Protein AF-A0A7S0WUS0-F1 (afdb_monomer_lite)

Radius of gyration: 21.06 Å; chains: 1; bounding box: 47×42×60 Å

Sequence (110 aa):
METRGSRFSKYQEARIQEVAEEVPEGATPRTIAVQFRGEVCRTAKPGDEVILAGIFLPEPYTGFRAMRAGLLTSTYLEVQAVTQVKTSYAAHVLTPDGARALNAISAGGD

Structure (mmCIF, N/CA/C/O backbone):
data_AF-A0A7S0WUS0-F1
#
_entry.id   AF-A0A7S0WUS0-F1
#
loop_
_atom_site.group_PDB
_atom_site.id
_atom_site.type_symbol
_atom_site.label_atom_id
_atom_site.label_alt_id
_atom_site.label_comp_id
_atom_site.label_asym_id
_atom_site.label_entity_id
_atom_site.label_seq_id
_atom_site.pdbx_PDB_ins_code
_atom_site.Cartn_x
_atom_site.Cartn_y
_atom_site.Cartn_z
_atom_site.occupancy
_atom_site.B_iso_or_equiv
_atom_site.auth_seq_id
_atom_site.auth_comp_id
_atom_site.auth_asym_id
_atom_site.auth_atom_id
_atom_site.pdbx_PDB_model_num
ATOM 1 N N . MET A 1 1 ? -15.981 -11.237 25.439 1.00 68.69 1 MET A N 1
ATOM 2 C CA . MET A 1 1 ? -16.060 -10.836 24.020 1.00 68.69 1 MET A CA 1
ATOM 3 C C . MET A 1 1 ? -16.403 -12.083 23.225 1.00 68.69 1 MET A C 1
ATOM 5 O O . MET A 1 1 ? -15.548 -12.943 23.079 1.00 68.69 1 MET A O 1
ATOM 9 N N . GLU A 1 2 ? -17.666 -12.228 22.826 1.00 83.94 2 GLU A N 1
ATOM 10 C CA . GLU A 1 2 ? -18.131 -13.356 22.006 1.00 83.94 2 GLU A CA 1
ATOM 11 C C . GLU A 1 2 ? -17.760 -13.111 20.541 1.00 83.94 2 GLU A C 1
ATOM 13 O O . GLU A 1 2 ? -18.107 -12.076 19.976 1.00 83.94 2 GLU A O 1
ATOM 18 N N . THR A 1 3 ? -17.026 -14.036 19.924 1.00 87.94 3 THR A N 1
ATOM 19 C CA . THR A 1 3 ? -16.523 -13.896 18.544 1.00 87.94 3 THR A CA 1
ATOM 20 C C . THR A 1 3 ? -17.350 -14.673 17.523 1.00 87.94 3 THR A C 1
ATOM 22 O O . THR A 1 3 ? -17.237 -14.420 16.328 1.00 87.94 3 THR A O 1
ATOM 25 N N . ARG A 1 4 ? -18.212 -15.594 17.973 1.00 87.31 4 ARG A N 1
ATOM 26 C CA . ARG A 1 4 ? -18.963 -16.519 17.105 1.00 87.31 4 ARG A CA 1
ATOM 27 C C . ARG A 1 4 ? -20.063 -15.853 16.272 1.00 87.31 4 ARG A C 1
ATOM 29 O O . ARG A 1 4 ? -20.418 -16.384 15.228 1.00 87.31 4 ARG A O 1
ATOM 36 N N . GLY A 1 5 ? -20.574 -14.698 16.704 1.00 93.12 5 GLY A N 1
ATOM 37 C CA . GLY A 1 5 ? -21.543 -13.892 15.947 1.00 93.12 5 GLY A CA 1
ATOM 38 C C . GLY A 1 5 ? -20.914 -12.844 15.021 1.00 93.12 5 GLY A C 1
ATOM 39 O O . GLY A 1 5 ? -21.639 -12.105 14.361 1.00 93.12 5 GLY A O 1
ATOM 40 N N . SER A 1 6 ? -19.582 -12.755 14.976 1.00 93.75 6 SER A N 1
ATOM 41 C CA . SER A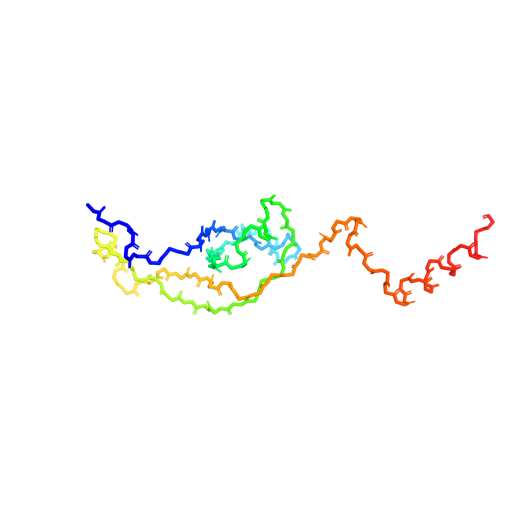 1 6 ? -18.861 -11.692 14.271 1.00 93.75 6 SER A CA 1
ATOM 42 C C . SER A 1 6 ? -18.191 -12.223 13.006 1.00 93.75 6 SER A C 1
ATOM 44 O O . SER A 1 6 ? -17.553 -13.275 13.017 1.00 93.75 6 SER A O 1
ATOM 46 N N . ARG A 1 7 ? -18.285 -11.470 11.904 1.00 91.88 7 ARG A N 1
ATOM 47 C CA . ARG A 1 7 ? -17.547 -11.762 10.668 1.00 91.88 7 ARG A CA 1
ATOM 48 C C . ARG A 1 7 ? -16.199 -11.052 10.696 1.00 91.88 7 ARG A C 1
ATOM 50 O O . ARG A 1 7 ? -16.144 -9.830 10.789 1.00 91.88 7 ARG A O 1
ATOM 57 N N . PHE A 1 8 ? -15.125 -11.817 10.548 1.00 93.69 8 PHE A N 1
ATOM 58 C CA . PHE A 1 8 ? -13.768 -11.290 10.432 1.00 93.69 8 PHE A CA 1
ATOM 59 C C . PHE A 1 8 ? -13.298 -11.328 8.978 1.00 93.69 8 PHE A C 1
ATOM 61 O O . PHE A 1 8 ? -13.642 -12.237 8.221 1.00 93.69 8 PHE A O 1
ATOM 68 N N . SER A 1 9 ? -12.490 -10.344 8.596 1.00 94.56 9 SER A N 1
ATOM 69 C CA . SER A 1 9 ? -11.868 -10.248 7.276 1.00 94.56 9 SER A CA 1
ATOM 70 C C . SER A 1 9 ? -10.355 -10.152 7.407 1.00 94.56 9 SER A C 1
ATOM 72 O O . SER A 1 9 ? -9.840 -9.591 8.373 1.00 94.56 9 SER A O 1
ATOM 74 N N . LYS A 1 10 ? -9.637 -10.673 6.408 1.00 97.12 10 LYS A N 1
ATOM 75 C CA . LYS A 1 10 ? -8.186 -10.493 6.304 1.00 97.12 10 LYS A CA 1
ATOM 76 C C . LYS A 1 10 ? -7.871 -9.003 6.144 1.00 97.12 10 LYS A C 1
ATOM 78 O O . LYS A 1 10 ? -8.581 -8.300 5.421 1.00 97.12 10 LYS A O 1
ATOM 83 N N . TYR A 1 11 ? -6.814 -8.560 6.811 1.00 97.12 11 TYR A N 1
ATOM 84 C CA . TYR A 1 11 ? -6.294 -7.201 6.744 1.00 97.12 11 TYR A CA 1
ATOM 85 C C . TYR A 1 11 ? -4.768 -7.261 6.705 1.00 97.12 11 TYR A C 1
ATOM 87 O O . TYR A 1 11 ? -4.160 -8.062 7.419 1.00 97.12 11 TYR A O 1
ATOM 95 N N . GLN A 1 12 ? -4.163 -6.435 5.861 1.00 97.00 12 GLN A N 1
ATOM 96 C CA . GLN A 1 12 ? -2.720 -6.249 5.779 1.00 97.00 12 GLN A CA 1
ATOM 97 C C . GLN A 1 12 ? -2.440 -4.791 5.423 1.00 97.00 12 GLN A C 1
ATOM 99 O O . GLN A 1 12 ? -3.128 -4.211 4.590 1.00 97.00 12 GLN A O 1
ATOM 104 N N . GLU A 1 13 ? -1.403 -4.219 6.020 1.00 95.94 13 GLU A N 1
ATOM 105 C CA . GLU A 1 13 ? -0.925 -2.874 5.714 1.00 95.94 13 GLU A CA 1
ATOM 106 C C . GLU A 1 13 ? 0.500 -2.963 5.172 1.00 95.94 13 GLU A C 1
ATOM 108 O O . GLU A 1 13 ? 1.283 -3.816 5.601 1.00 95.94 13 GLU A O 1
ATOM 113 N N . ALA A 1 14 ? 0.832 -2.104 4.213 1.00 96.50 14 ALA A N 1
ATOM 114 C CA . ALA A 1 14 ? 2.188 -1.966 3.705 1.00 96.50 14 ALA A CA 1
ATOM 115 C C . ALA A 1 14 ? 2.504 -0.502 3.386 1.00 96.50 14 ALA A C 1
ATOM 117 O O . ALA A 1 14 ? 1.623 0.357 3.338 1.00 96.50 14 ALA A O 1
ATOM 118 N N . ARG A 1 15 ? 3.785 -0.228 3.143 1.00 96.06 15 ARG A N 1
ATOM 119 C CA . ARG A 1 15 ? 4.247 1.038 2.577 1.00 96.06 15 ARG A CA 1
ATOM 120 C C . ARG A 1 15 ? 4.890 0.764 1.236 1.00 96.06 15 ARG A C 1
ATOM 122 O O . ARG A 1 15 ? 5.726 -0.129 1.137 1.00 96.06 15 ARG A O 1
ATOM 129 N N . ILE A 1 16 ? 4.488 1.533 0.238 1.00 95.94 16 ILE A N 1
ATOM 130 C CA . ILE A 1 16 ? 5.037 1.457 -1.110 1.00 95.94 16 ILE A CA 1
ATOM 131 C C . ILE A 1 16 ? 5.952 2.650 -1.307 1.00 95.94 16 ILE A C 1
ATOM 133 O O . ILE A 1 16 ? 5.617 3.756 -0.881 1.00 95.94 16 ILE A O 1
ATOM 137 N N . GLN A 1 17 ? 7.1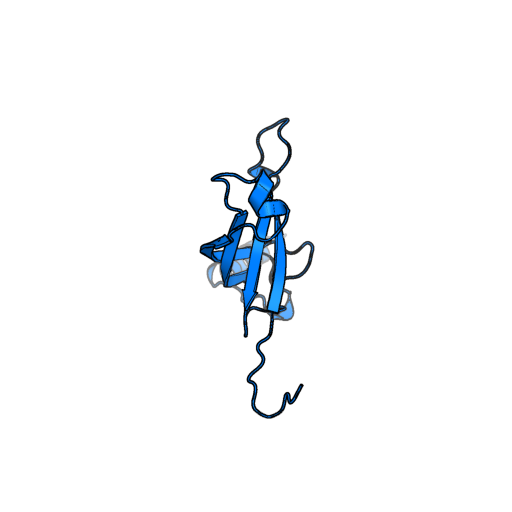04 2.398 -1.911 1.00 95.81 17 GLN A N 1
ATOM 138 C CA . GLN A 1 17 ? 8.087 3.406 -2.272 1.00 95.81 17 GLN A CA 1
ATOM 139 C C . GLN A 1 17 ? 8.080 3.591 -3.790 1.00 95.81 17 GLN A C 1
ATOM 141 O O . GLN A 1 17 ? 7.829 2.631 -4.517 1.00 95.81 17 GLN A O 1
ATOM 146 N N . GLU A 1 18 ? 8.342 4.818 -4.239 1.00 94.75 18 GLU A N 1
ATOM 147 C CA . GLU A 1 18 ? 8.572 5.136 -5.655 1.00 94.75 18 GLU A CA 1
ATOM 148 C C . GLU A 1 18 ? 9.688 4.265 -6.255 1.00 94.75 18 GLU A C 1
ATOM 150 O O . GLU A 1 18 ? 10.618 3.849 -5.550 1.00 94.75 18 GLU A O 1
ATOM 155 N N . VAL A 1 19 ? 9.601 4.010 -7.562 1.00 92.81 19 VAL A N 1
ATOM 156 C CA . VAL A 1 19 ? 10.643 3.284 -8.299 1.00 92.81 19 VAL A CA 1
ATOM 157 C C . VAL A 1 19 ? 11.859 4.198 -8.475 1.00 92.81 19 VAL A C 1
ATOM 159 O O . VAL A 1 19 ? 11.711 5.411 -8.621 1.00 92.81 19 VAL A O 1
ATOM 162 N N . ALA A 1 20 ? 13.070 3.642 -8.430 1.00 89.94 20 ALA A N 1
ATOM 163 C CA . ALA A 1 20 ? 14.305 4.427 -8.393 1.00 89.94 20 ALA A CA 1
ATOM 164 C C . ALA A 1 20 ? 14.469 5.359 -9.607 1.00 89.94 20 ALA A C 1
ATOM 166 O O . ALA A 1 20 ? 15.013 6.450 -9.466 1.00 89.94 20 ALA A O 1
ATOM 167 N N . GLU A 1 21 ? 13.973 4.948 -10.772 1.00 91.94 21 GLU A N 1
ATOM 168 C CA . GLU A 1 21 ? 14.025 5.702 -12.024 1.00 91.94 21 GLU A CA 1
ATOM 169 C C . GLU A 1 21 ? 13.082 6.915 -12.034 1.00 91.94 21 GLU A C 1
ATOM 171 O O . GLU A 1 21 ? 13.301 7.856 -12.795 1.00 91.94 21 GLU A O 1
ATOM 176 N N . GLU A 1 22 ? 12.042 6.909 -11.198 1.00 89.62 22 GLU A N 1
ATOM 177 C CA . GLU A 1 22 ? 11.065 8.000 -11.089 1.00 89.62 22 GLU A CA 1
ATOM 178 C C . GLU A 1 22 ? 11.473 9.051 -10.045 1.00 89.62 22 GLU A C 1
ATOM 180 O O . GLU A 1 22 ? 10.909 10.148 -10.006 1.00 89.62 22 GLU A O 1
ATOM 185 N N . VAL A 1 23 ? 12.459 8.741 -9.196 1.00 94.44 23 VAL A N 1
ATOM 186 C CA . VAL A 1 23 ? 12.917 9.644 -8.136 1.00 94.44 23 VAL A CA 1
ATOM 187 C C . VAL A 1 23 ? 13.868 10.692 -8.726 1.00 94.44 23 VAL A C 1
ATOM 189 O O . VAL A 1 23 ? 14.879 10.330 -9.330 1.00 94.44 23 VAL A O 1
ATOM 192 N N . PRO A 1 24 ? 13.606 12.001 -8.530 1.00 94.25 24 PRO A N 1
ATOM 193 C CA . PRO A 1 24 ? 14.500 13.050 -9.006 1.00 94.25 24 PRO A CA 1
ATOM 194 C C . PRO A 1 24 ? 15.905 12.931 -8.414 1.00 94.25 24 PRO A C 1
ATOM 196 O O . PRO A 1 24 ? 16.075 12.585 -7.242 1.00 94.25 24 PRO A O 1
ATOM 199 N N . GLU A 1 25 ? 16.914 13.295 -9.202 1.00 94.06 25 GLU A N 1
ATOM 200 C CA . GLU A 1 25 ? 18.303 13.254 -8.753 1.00 94.06 25 GLU A CA 1
ATOM 201 C C . GLU A 1 25 ? 18.502 14.116 -7.492 1.00 94.06 25 GLU A C 1
ATOM 203 O O . GLU A 1 25 ? 18.093 15.276 -7.424 1.00 94.06 25 GLU A O 1
ATOM 208 N N . GLY A 1 26 ? 19.098 13.518 -6.457 1.00 93.81 26 GLY A N 1
ATOM 209 C CA . GLY A 1 26 ? 19.327 14.164 -5.162 1.00 93.81 26 GLY A CA 1
ATOM 210 C C . GLY A 1 26 ? 18.114 14.217 -4.221 1.00 93.81 26 GLY A C 1
ATOM 211 O O . GLY A 1 26 ? 18.269 14.645 -3.076 1.00 93.81 26 GLY A O 1
ATOM 212 N N . ALA A 1 27 ? 16.925 13.768 -4.640 1.00 94.75 27 ALA A N 1
ATOM 213 C CA . ALA A 1 27 ? 15.752 13.681 -3.772 1.00 94.75 27 ALA A CA 1
ATOM 214 C C . ALA A 1 27 ? 15.678 12.337 -3.026 1.00 94.75 27 ALA A C 1
ATOM 216 O O . ALA A 1 27 ? 16.130 11.299 -3.503 1.00 94.75 27 ALA A O 1
ATOM 217 N N . THR A 1 28 ? 15.075 12.345 -1.832 1.00 94.50 28 THR A N 1
ATOM 218 C CA . THR A 1 28 ? 14.744 11.103 -1.115 1.00 94.50 28 THR A CA 1
ATOM 219 C C . THR A 1 28 ? 13.426 10.529 -1.649 1.00 94.50 28 THR A C 1
ATOM 221 O O . THR A 1 28 ? 12.462 11.294 -1.759 1.00 94.50 28 THR A O 1
ATOM 224 N N . PRO A 1 29 ? 13.344 9.213 -1.922 1.00 95.94 29 PRO A N 1
ATOM 225 C CA . PRO A 1 29 ? 12.116 8.571 -2.383 1.00 95.94 29 PRO A CA 1
ATOM 226 C C . PRO A 1 29 ? 10.954 8.764 -1.409 1.00 95.94 29 PRO A C 1
ATOM 228 O O . PRO A 1 29 ? 11.113 8.662 -0.186 1.00 95.94 29 PRO A O 1
ATOM 231 N N . ARG A 1 30 ? 9.764 9.015 -1.947 1.00 94.81 30 ARG A N 1
ATOM 232 C CA . ARG A 1 30 ? 8.538 9.168 -1.165 1.00 94.81 30 ARG A CA 1
ATOM 233 C C . ARG A 1 30 ? 7.877 7.816 -0.956 1.00 94.81 30 ARG A C 1
ATOM 235 O O . ARG A 1 30 ? 8.094 6.857 -1.695 1.00 94.81 30 ARG A O 1
ATOM 242 N N . THR A 1 31 ? 7.061 7.744 0.094 1.00 95.88 31 THR A N 1
ATOM 243 C CA . THR A 1 31 ? 6.293 6.540 0.415 1.00 95.88 31 THR A CA 1
ATOM 244 C C . THR A 1 31 ? 4.822 6.861 0.606 1.00 95.88 31 THR A C 1
ATOM 246 O O . THR A 1 31 ? 4.468 7.931 1.104 1.00 95.88 31 THR A O 1
ATOM 249 N N . ILE A 1 32 ? 3.971 5.906 0.245 1.00 95.12 32 ILE A N 1
ATOM 250 C CA . ILE A 1 32 ? 2.527 5.946 0.465 1.00 95.12 32 ILE A CA 1
ATOM 251 C C . ILE A 1 32 ? 2.104 4.736 1.301 1.00 95.12 32 ILE A C 1
ATOM 253 O O . ILE A 1 32 ? 2.618 3.628 1.124 1.00 95.12 32 ILE A O 1
ATOM 257 N N . ALA A 1 33 ? 1.189 4.948 2.248 1.00 96.44 33 ALA A N 1
ATOM 258 C CA . ALA A 1 33 ? 0.585 3.864 3.014 1.00 96.44 33 ALA A CA 1
ATOM 259 C C . ALA A 1 33 ? -0.511 3.193 2.180 1.00 96.44 33 ALA A C 1
ATOM 261 O O . ALA A 1 33 ? -1.326 3.870 1.552 1.00 96.44 33 ALA A O 1
ATOM 262 N N . VAL A 1 34 ? -0.542 1.864 2.182 1.00 97.31 34 VAL A N 1
ATOM 263 C CA . VAL A 1 34 ? -1.537 1.086 1.444 1.00 97.31 34 VAL A CA 1
ATOM 264 C C . VAL A 1 34 ? -2.158 0.029 2.349 1.00 97.31 34 VAL A C 1
ATOM 266 O O . VAL A 1 34 ? -1.479 -0.585 3.176 1.00 97.31 34 VAL A O 1
ATOM 269 N N . GLN A 1 35 ? -3.458 -0.192 2.186 1.00 97.44 35 GLN A N 1
ATOM 270 C CA . GLN A 1 35 ? -4.220 -1.179 2.943 1.00 97.44 35 GLN A CA 1
ATOM 271 C C . GLN A 1 35 ? -4.806 -2.223 1.994 1.00 97.44 35 GLN A C 1
ATOM 273 O O . GLN A 1 35 ? -5.503 -1.895 1.035 1.00 97.44 35 GLN A O 1
ATOM 278 N N . PHE A 1 36 ? -4.557 -3.491 2.298 1.00 97.50 36 PHE A N 1
ATOM 279 C CA . PHE A 1 36 ? -5.118 -4.648 1.613 1.00 97.50 36 PHE A CA 1
ATOM 280 C C . PHE A 1 36 ? -6.222 -5.248 2.482 1.00 97.50 36 PHE A C 1
ATOM 282 O O . PHE A 1 36 ? -6.013 -5.518 3.671 1.00 97.50 36 PHE A O 1
ATOM 289 N N . ARG A 1 37 ? -7.387 -5.506 1.886 1.00 96.31 37 ARG A N 1
ATOM 290 C CA . ARG A 1 37 ? -8.535 -6.115 2.566 1.00 96.31 37 ARG A CA 1
ATOM 291 C C . ARG A 1 37 ? -9.006 -7.354 1.812 1.00 96.31 37 ARG A C 1
ATOM 293 O O . ARG A 1 37 ? -9.056 -7.374 0.590 1.00 96.31 37 ARG A O 1
ATOM 300 N N . GLY A 1 38 ? -9.386 -8.396 2.545 1.00 95.31 38 GLY A N 1
ATOM 301 C CA . GLY A 1 38 ? -9.986 -9.589 1.945 1.00 95.31 38 GLY A CA 1
ATOM 302 C C . GLY A 1 38 ? -9.006 -10.403 1.094 1.00 95.31 38 GLY A C 1
ATOM 303 O O . GLY A 1 38 ? -8.018 -10.927 1.610 1.00 95.31 38 GLY A O 1
ATOM 304 N N . GLU A 1 39 ? -9.327 -10.592 -0.184 1.00 94.62 39 GLU A N 1
ATOM 305 C CA . GLU A 1 39 ? -8.621 -11.527 -1.073 1.00 94.62 39 GLU A CA 1
ATOM 306 C C . GLU A 1 39 ? -7.287 -10.988 -1.589 1.00 94.62 39 GLU A C 1
ATOM 308 O O . GLU A 1 39 ? -6.365 -11.773 -1.795 1.00 94.62 39 GLU A O 1
ATOM 313 N N . VAL A 1 40 ? -7.137 -9.664 -1.695 1.00 95.50 40 VAL A N 1
ATOM 314 C CA . VAL A 1 40 ? -5.869 -9.033 -2.100 1.00 95.50 40 VAL A CA 1
ATOM 315 C C . VAL A 1 40 ? -4.786 -9.113 -1.020 1.00 95.50 40 VAL A C 1
ATOM 317 O O . VAL A 1 40 ? -3.637 -8.772 -1.274 1.00 95.50 40 VAL A O 1
ATOM 320 N N . CYS A 1 41 ? -5.105 -9.564 0.196 1.00 96.38 41 CYS A N 1
ATOM 321 C CA . CYS A 1 41 ? -4.083 -9.800 1.214 1.00 96.38 41 CYS A CA 1
ATOM 322 C C . CYS A 1 41 ? -3.140 -10.937 0.784 1.00 96.38 41 CYS A C 1
ATOM 324 O O . CYS A 1 41 ? -3.585 -11.962 0.271 1.00 96.38 41 CYS A O 1
ATOM 326 N N . ARG A 1 42 ? -1.847 -10.815 1.119 1.00 93.50 42 ARG A N 1
ATOM 327 C CA . ARG A 1 42 ? -0.770 -11.782 0.811 1.00 93.50 42 ARG A CA 1
ATOM 328 C C . ARG A 1 42 ? -0.394 -11.915 -0.671 1.00 93.50 42 ARG A C 1
ATOM 330 O O . ARG A 1 42 ? 0.357 -12.826 -1.010 1.00 93.50 42 ARG A O 1
ATOM 337 N N . THR A 1 43 ? -0.869 -11.026 -1.540 1.00 92.38 43 THR A N 1
ATOM 338 C CA . THR A 1 43 ? -0.494 -11.000 -2.966 1.00 92.38 43 THR A CA 1
ATOM 339 C C . THR A 1 43 ? 0.778 -10.198 -3.243 1.00 92.38 43 THR A C 1
ATOM 341 O O . THR A 1 43 ? 1.301 -10.274 -4.345 1.00 92.38 43 THR A O 1
ATOM 344 N N . ALA A 1 44 ? 1.300 -9.458 -2.264 1.00 91.62 44 ALA A N 1
ATOM 345 C CA . ALA A 1 44 ? 2.547 -8.705 -2.370 1.00 91.62 44 ALA A CA 1
ATOM 346 C C . ALA A 1 44 ? 3.453 -8.990 -1.168 1.00 91.62 44 ALA A C 1
ATOM 348 O O . ALA A 1 44 ? 2.972 -9.175 -0.040 1.00 91.62 44 ALA A O 1
ATOM 349 N N . LYS A 1 45 ? 4.764 -9.014 -1.412 1.00 92.19 45 LYS A N 1
ATOM 350 C CA . LYS A 1 45 ? 5.818 -9.218 -0.416 1.00 92.19 45 LYS A CA 1
ATOM 351 C C . LYS A 1 45 ? 6.802 -8.043 -0.427 1.00 92.19 45 LYS A C 1
ATOM 353 O O . LYS A 1 45 ? 6.904 -7.329 -1.422 1.00 92.19 45 LYS A O 1
ATOM 358 N N . PRO A 1 46 ? 7.543 -7.823 0.672 1.00 94.06 46 PRO A N 1
ATOM 359 C CA . PRO A 1 46 ? 8.615 -6.835 0.682 1.00 94.06 46 PRO A CA 1
ATOM 360 C C . PRO A 1 46 ? 9.638 -7.115 -0.427 1.00 94.06 46 PRO A C 1
ATOM 362 O O . PRO A 1 46 ? 10.119 -8.241 -0.541 1.00 94.06 46 PRO A O 1
ATOM 36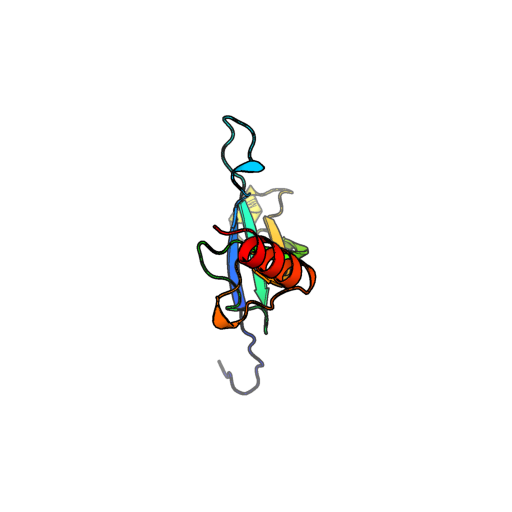5 N N . GLY A 1 47 ? 9.969 -6.089 -1.212 1.00 90.94 47 GLY A N 1
ATOM 366 C CA . GLY A 1 47 ? 10.892 -6.188 -2.347 1.00 90.94 47 GLY A CA 1
ATOM 367 C C . GLY A 1 47 ? 10.237 -6.548 -3.683 1.00 90.94 47 GLY A C 1
ATOM 368 O O . GLY A 1 47 ? 10.920 -6.499 -4.704 1.00 90.94 47 GLY A O 1
ATOM 369 N N . ASP A 1 48 ? 8.940 -6.872 -3.701 1.00 91.69 48 ASP A N 1
ATOM 370 C CA . ASP A 1 48 ? 8.213 -7.064 -4.954 1.00 91.69 48 ASP A CA 1
ATOM 371 C C . ASP A 1 48 ? 7.995 -5.722 -5.662 1.00 91.69 48 ASP A C 1
ATOM 373 O O . ASP A 1 48 ? 7.668 -4.705 -5.047 1.00 91.69 48 ASP A O 1
ATOM 377 N N . GLU A 1 49 ? 8.109 -5.753 -6.984 1.00 92.75 49 GLU A N 1
ATOM 378 C CA . GLU A 1 49 ? 7.723 -4.653 -7.856 1.00 92.75 49 GLU A CA 1
ATOM 379 C C . GLU A 1 49 ? 6.266 -4.860 -8.280 1.00 92.75 49 GLU A C 1
ATOM 381 O O . GLU A 1 49 ? 5.925 -5.849 -8.944 1.00 92.75 49 GLU A O 1
ATOM 386 N N . VAL A 1 50 ? 5.388 -3.965 -7.828 1.00 94.00 50 VAL A N 1
ATOM 387 C CA . VAL A 1 50 ? 3.936 -4.126 -7.947 1.00 94.00 50 VAL A CA 1
ATOM 388 C C . VAL A 1 50 ? 3.270 -2.876 -8.498 1.00 94.00 50 VAL A C 1
ATOM 390 O O . VAL A 1 50 ? 3.602 -1.755 -8.127 1.00 94.00 50 VAL A O 1
ATOM 393 N N . ILE A 1 51 ? 2.256 -3.097 -9.327 1.00 94.50 51 ILE A N 1
ATOM 394 C CA . ILE A 1 51 ? 1.312 -2.079 -9.771 1.00 94.50 51 ILE A CA 1
ATOM 395 C C . ILE A 1 51 ? 0.030 -2.272 -8.963 1.00 94.50 51 ILE A C 1
ATOM 397 O O . ILE A 1 51 ? -0.577 -3.349 -8.980 1.00 94.50 51 ILE A O 1
ATOM 401 N N . LEU A 1 52 ? -0.372 -1.230 -8.238 1.00 95.69 52 LEU A N 1
ATOM 402 C CA . LEU A 1 52 ? -1.555 -1.238 -7.382 1.00 95.69 52 LEU A CA 1
ATOM 403 C C . LEU A 1 52 ? -2.632 -0.328 -7.966 1.00 95.69 52 LEU A C 1
ATOM 405 O O . LEU A 1 52 ? -2.368 0.830 -8.277 1.00 95.69 52 LEU A O 1
ATOM 409 N N . ALA A 1 53 ? -3.858 -0.836 -8.049 1.00 97.44 53 ALA A N 1
ATOM 410 C CA . ALA A 1 53 ? -5.039 -0.032 -8.341 1.00 97.44 53 ALA A CA 1
ATOM 411 C C . ALA A 1 53 ? -5.949 -0.015 -7.113 1.00 97.44 53 ALA A C 1
ATOM 413 O O . ALA A 1 53 ? -6.151 -1.045 -6.462 1.00 97.44 53 ALA A O 1
ATOM 414 N N . GLY A 1 54 ? -6.493 1.151 -6.779 1.00 96.38 54 GLY A N 1
ATOM 415 C CA . GLY A 1 54 ? -7.223 1.326 -5.534 1.00 96.38 54 GLY A CA 1
ATOM 416 C C . GLY A 1 54 ? -7.912 2.674 -5.401 1.00 96.38 54 GLY A C 1
ATOM 417 O O . GLY A 1 54 ? -7.916 3.483 -6.327 1.00 96.38 54 GLY A O 1
ATOM 418 N N . ILE A 1 55 ? -8.490 2.898 -4.226 1.00 97.44 55 ILE A N 1
ATOM 419 C CA . ILE A 1 55 ? -9.203 4.125 -3.870 1.00 97.44 55 ILE A CA 1
ATOM 420 C C . ILE A 1 55 ? -8.358 4.888 -2.855 1.00 97.44 55 ILE A C 1
ATOM 422 O O . ILE A 1 55 ? -7.949 4.333 -1.838 1.00 97.44 55 ILE A O 1
ATOM 426 N N . PHE A 1 56 ? -8.076 6.159 -3.130 1.00 96.94 56 PHE A N 1
ATOM 427 C CA . PHE A 1 56 ? -7.308 7.009 -2.226 1.00 96.94 56 PHE A CA 1
ATOM 428 C C . PHE A 1 56 ? -8.234 7.631 -1.182 1.00 96.94 56 PHE A C 1
ATOM 430 O O . PHE A 1 56 ? -9.162 8.364 -1.531 1.00 96.94 56 PHE A O 1
ATOM 437 N N . LEU A 1 57 ? -8.001 7.318 0.092 1.00 95.44 57 LEU A N 1
ATOM 438 C CA . LEU A 1 57 ? -8.893 7.675 1.188 1.00 95.44 57 LEU A CA 1
ATOM 439 C C . LEU A 1 57 ? -8.144 8.429 2.295 1.00 95.44 57 LEU A C 1
ATOM 441 O O . LEU A 1 57 ? -7.003 8.087 2.621 1.00 95.44 57 LEU A O 1
ATOM 445 N N . PRO A 1 58 ? -8.779 9.441 2.909 1.00 93.69 58 PRO A N 1
ATOM 446 C CA . PRO A 1 58 ? -8.254 10.067 4.108 1.00 93.69 58 PRO A CA 1
ATOM 447 C C . PRO A 1 58 ? -8.519 9.189 5.338 1.00 93.69 58 PRO A C 1
ATOM 449 O O . PRO A 1 58 ? -9.602 8.631 5.513 1.00 93.69 58 PRO A O 1
ATOM 452 N N . GLU A 1 59 ? -7.546 9.129 6.236 1.00 89.56 59 GLU A N 1
ATOM 453 C CA . GLU A 1 59 ? -7.683 8.588 7.580 1.00 89.56 59 GLU A CA 1
ATOM 454 C C . GLU A 1 59 ? -7.570 9.739 8.593 1.00 89.56 59 GLU A C 1
ATOM 456 O O . GLU A 1 59 ? -6.524 10.400 8.684 1.00 89.56 59 GLU A O 1
ATOM 461 N N . PRO A 1 60 ? -8.646 10.032 9.347 1.00 83.06 60 PRO A N 1
ATOM 462 C CA . PRO A 1 60 ? -8.616 11.100 10.329 1.00 83.06 60 PRO A CA 1
ATOM 463 C C . PRO A 1 60 ? -7.679 10.726 11.476 1.00 83.06 60 PRO A C 1
ATOM 465 O O . PRO A 1 60 ? -7.723 9.618 12.014 1.00 83.06 60 PRO A O 1
ATOM 468 N N . TYR A 1 61 ? -6.854 11.678 11.909 1.00 85.31 61 TYR A N 1
ATOM 469 C CA . TYR A 1 61 ? -6.092 11.495 13.137 1.00 85.31 61 TYR A CA 1
ATOM 470 C C . TYR A 1 61 ? -7.043 11.434 14.334 1.00 85.31 61 TYR A C 1
ATOM 472 O O . TYR A 1 61 ? -7.954 12.248 14.461 1.00 85.31 61 TYR A O 1
ATOM 480 N N . THR A 1 62 ? -6.803 10.488 15.239 1.00 84.94 62 THR A N 1
ATOM 481 C CA . THR A 1 62 ? -7.575 10.315 16.477 1.00 84.94 62 THR A CA 1
ATOM 482 C C . THR A 1 62 ? -6.694 10.519 17.718 1.00 84.94 62 THR A C 1
ATOM 484 O O . THR A 1 62 ? -5.459 10.501 17.651 1.00 84.94 62 THR A O 1
ATOM 487 N N . GLY A 1 63 ? -7.322 10.767 18.872 1.00 84.75 63 GLY A N 1
ATOM 488 C CA . GLY A 1 63 ? -6.638 10.929 20.162 1.00 84.75 63 GLY A CA 1
ATOM 489 C C . GLY A 1 63 ? -5.661 12.112 20.209 1.00 84.75 63 GLY A C 1
ATOM 490 O O . GLY A 1 63 ? -5.896 13.159 19.609 1.00 84.75 63 GLY A O 1
ATOM 491 N N . PHE A 1 64 ? -4.529 11.948 20.904 1.00 82.44 64 PHE A N 1
ATOM 492 C CA . PHE A 1 64 ? -3.505 12.998 21.034 1.00 82.44 64 PHE A CA 1
ATOM 493 C C . PHE A 1 64 ? -2.924 13.468 19.691 1.00 82.44 64 PHE A C 1
ATOM 495 O O . PHE A 1 64 ? -2.456 14.601 19.587 1.00 82.44 64 PHE A O 1
ATOM 502 N N . ARG A 1 65 ? -2.963 12.620 18.652 1.00 80.19 65 ARG A N 1
ATOM 503 C CA . ARG A 1 65 ? -2.514 12.995 17.303 1.00 80.19 65 ARG A CA 1
ATOM 504 C C . ARG A 1 65 ? -3.461 14.011 16.667 1.00 80.19 65 ARG A C 1
ATOM 506 O O . ARG A 1 65 ? -2.985 14.946 16.035 1.00 80.19 65 ARG A O 1
ATOM 513 N N . ALA A 1 66 ? -4.767 13.890 16.912 1.00 79.94 66 ALA A N 1
ATOM 514 C CA . ALA A 1 66 ? -5.772 14.835 16.422 1.00 79.94 66 ALA A CA 1
ATOM 515 C C . ALA A 1 66 ? -5.559 16.249 16.982 1.00 79.94 66 ALA A C 1
ATOM 517 O O . ALA A 1 66 ? -5.632 17.224 16.243 1.00 79.94 66 ALA A O 1
ATOM 518 N N . MET A 1 67 ? -5.210 16.358 18.272 1.00 81.31 67 MET A N 1
ATOM 519 C CA . MET A 1 67 ? -4.981 17.651 18.936 1.00 81.31 67 MET A CA 1
ATOM 520 C C . MET A 1 67 ? -3.839 18.463 18.307 1.00 81.31 67 MET A C 1
ATOM 522 O O . MET A 1 67 ? -3.851 19.687 18.387 1.00 81.31 67 MET A O 1
ATOM 526 N N . ARG A 1 68 ? -2.850 17.798 17.692 1.00 81.06 68 ARG A N 1
ATOM 527 C CA . ARG A 1 68 ? -1.710 18.453 17.025 1.00 81.06 68 ARG A CA 1
ATOM 528 C C . ARG A 1 68 ? -1.863 18.563 15.511 1.00 81.06 68 ARG A C 1
ATOM 530 O O . ARG A 1 68 ? -1.231 19.424 14.913 1.00 81.06 68 ARG A O 1
ATOM 537 N N . ALA A 1 69 ? -2.656 17.689 14.894 1.00 80.88 69 ALA A N 1
ATOM 538 C CA . ALA A 1 69 ? -2.767 17.603 13.442 1.00 80.88 69 ALA A CA 1
ATOM 539 C C . ALA A 1 69 ? -3.525 18.785 12.814 1.00 80.88 69 ALA A C 1
ATOM 541 O O . ALA A 1 69 ? -3.309 19.093 11.644 1.00 80.88 69 ALA A O 1
ATOM 542 N N . GLY A 1 70 ? -4.391 19.470 13.570 1.00 83.38 70 GLY A N 1
ATOM 543 C CA . GLY A 1 70 ? -5.200 20.562 13.028 1.00 83.38 70 GLY A CA 1
ATOM 544 C C . GLY A 1 70 ? -6.102 20.066 11.892 1.00 83.38 70 GLY A C 1
ATOM 545 O O . GLY A 1 70 ? -6.939 19.199 12.115 1.00 83.38 70 GLY A O 1
ATOM 546 N N . LEU A 1 71 ? -5.916 20.605 10.680 1.00 84.06 71 LEU A N 1
ATOM 547 C CA . LEU A 1 71 ? -6.643 20.202 9.463 1.00 84.06 71 LEU A CA 1
ATOM 548 C C . LEU A 1 71 ? -5.918 19.124 8.637 1.00 84.06 71 LEU A C 1
ATOM 550 O O . LEU A 1 71 ? -6.408 18.724 7.581 1.00 84.06 71 LEU A O 1
ATOM 554 N N . LEU A 1 72 ? -4.738 18.672 9.075 1.00 86.94 72 LEU A N 1
ATOM 555 C CA . LEU A 1 72 ? -4.010 17.613 8.384 1.00 86.94 72 LEU A CA 1
ATOM 556 C C . LEU A 1 72 ? -4.761 16.292 8.539 1.00 86.94 72 LEU A C 1
ATOM 558 O O . LEU A 1 72 ? -5.210 15.940 9.629 1.00 86.94 72 LEU A O 1
ATOM 562 N N . THR A 1 73 ? -4.846 15.537 7.451 1.00 86.50 73 THR A N 1
ATOM 563 C CA . THR A 1 73 ? -5.367 14.170 7.446 1.00 86.50 73 THR A CA 1
ATOM 564 C C . THR A 1 73 ? -4.277 13.236 6.952 1.00 86.50 73 THR A C 1
ATOM 566 O O . THR A 1 73 ? -3.491 13.591 6.070 1.00 86.50 73 THR A O 1
ATOM 569 N N . SER A 1 74 ? -4.187 12.054 7.559 1.00 89.56 74 SER A N 1
ATOM 570 C CA . SER A 1 74 ? -3.377 10.995 6.972 1.00 89.56 74 SER A CA 1
ATOM 571 C C . SER A 1 74 ? -4.113 10.468 5.748 1.00 89.56 74 SER A C 1
ATOM 573 O O . SER A 1 74 ? -5.325 10.632 5.635 1.00 89.56 74 SER A O 1
ATOM 575 N N . THR A 1 75 ? -3.399 9.867 4.810 1.00 94.00 75 THR A N 1
ATOM 576 C CA . THR A 1 75 ? -4.010 9.281 3.620 1.00 94.00 75 THR A CA 1
ATOM 577 C C . THR A 1 75 ? -3.425 7.905 3.381 1.00 94.00 75 THR A C 1
ATOM 579 O O . THR A 1 75 ? -2.256 7.651 3.689 1.00 94.00 75 THR A O 1
ATOM 582 N N . TYR A 1 76 ? -4.249 7.016 2.844 1.00 96.06 76 TYR A N 1
ATOM 583 C CA . TYR A 1 76 ? -3.828 5.695 2.413 1.00 96.06 76 TYR A CA 1
ATOM 584 C C . TYR A 1 76 ? -4.556 5.302 1.131 1.00 96.06 76 TYR A C 1
ATOM 586 O O . TYR A 1 76 ? -5.631 5.813 0.812 1.00 96.06 76 TYR A O 1
ATOM 594 N N . LEU A 1 77 ? -3.961 4.375 0.389 1.00 97.31 77 LEU A N 1
ATOM 595 C CA . LEU A 1 77 ? -4.606 3.735 -0.749 1.00 97.31 77 LEU A CA 1
ATOM 596 C C . LEU A 1 77 ? -5.259 2.425 -0.294 1.00 97.31 77 LEU A C 1
ATOM 598 O O . LEU A 1 77 ? -4.568 1.512 0.161 1.00 97.31 77 LEU A O 1
ATOM 602 N N . GLU A 1 78 ? -6.575 2.308 -0.432 1.00 97.12 78 GLU A N 1
ATOM 603 C CA . GLU A 1 78 ? -7.270 1.029 -0.299 1.00 97.12 78 GLU A CA 1
ATOM 604 C C . GLU A 1 78 ? -7.140 0.240 -1.601 1.00 97.12 78 GLU A C 1
ATOM 606 O O . GLU A 1 78 ? -7.670 0.633 -2.642 1.00 97.12 78 GLU A O 1
ATOM 611 N N . VAL A 1 79 ? -6.421 -0.877 -1.549 1.00 97.94 79 VAL A N 1
ATOM 612 C CA . VAL A 1 79 ? -6.065 -1.662 -2.732 1.00 97.94 79 VAL A CA 1
ATOM 613 C C . VAL A 1 79 ? -7.245 -2.519 -3.189 1.00 97.94 79 VAL A C 1
ATOM 615 O O . VAL A 1 79 ? -7.772 -3.320 -2.420 1.00 97.94 79 VAL A O 1
ATOM 618 N N . GLN A 1 80 ? -7.608 -2.389 -4.466 1.00 97.25 80 GLN A N 1
ATOM 619 C CA . GLN A 1 80 ? -8.647 -3.178 -5.139 1.00 97.25 80 GLN A CA 1
ATOM 620 C C . GLN A 1 80 ? -8.051 -4.243 -6.067 1.00 97.25 80 GLN A C 1
ATOM 622 O O . GLN A 1 80 ? -8.606 -5.331 -6.194 1.00 97.25 80 GLN A O 1
ATOM 627 N N . ALA A 1 81 ? -6.904 -3.960 -6.692 1.00 96.19 81 ALA A N 1
ATOM 628 C CA . ALA A 1 81 ? -6.202 -4.912 -7.547 1.00 96.19 81 ALA A CA 1
ATOM 629 C C . ALA A 1 81 ? -4.680 -4.773 -7.426 1.00 96.19 81 ALA A C 1
ATOM 631 O O . ALA A 1 81 ? -4.154 -3.679 -7.212 1.00 96.19 81 ALA A O 1
ATOM 632 N N . VAL A 1 82 ? -3.983 -5.900 -7.587 1.00 95.38 82 VAL A N 1
ATOM 633 C CA . VAL A 1 82 ? -2.521 -6.009 -7.519 1.00 95.38 82 VAL A CA 1
ATOM 634 C C . VAL A 1 82 ? -2.034 -6.738 -8.761 1.00 95.38 82 VAL A C 1
ATOM 636 O O . VAL A 1 82 ? -2.486 -7.847 -9.033 1.00 95.38 82 VAL A O 1
ATOM 639 N N . THR A 1 83 ? -1.095 -6.137 -9.485 1.00 93.38 83 THR A N 1
ATOM 640 C CA . THR A 1 83 ? -0.375 -6.785 -10.587 1.00 93.38 83 THR A CA 1
ATOM 641 C C . THR A 1 83 ? 1.107 -6.823 -10.244 1.00 93.38 83 THR A C 1
ATOM 643 O O . THR A 1 83 ? 1.711 -5.781 -10.005 1.00 93.38 83 THR A O 1
ATOM 646 N N . GLN A 1 84 ? 1.698 -8.016 -10.198 1.00 91.00 84 GLN A N 1
ATOM 647 C CA . GLN A 1 84 ? 3.140 -8.168 -10.000 1.00 91.00 84 GLN A CA 1
ATOM 648 C C . GLN A 1 84 ? 3.857 -7.980 -11.335 1.00 91.00 84 GLN A C 1
ATOM 650 O O . GLN A 1 84 ? 3.527 -8.656 -12.308 1.00 91.00 84 GLN A O 1
ATOM 655 N N . VAL A 1 85 ? 4.853 -7.095 -11.377 1.00 87.06 85 VAL A N 1
ATOM 656 C CA . VAL A 1 85 ? 5.655 -6.867 -12.590 1.00 87.06 85 VAL A CA 1
ATOM 657 C C . VAL A 1 85 ? 6.521 -8.093 -12.880 1.00 87.06 85 VAL A C 1
ATOM 659 O O . VAL A 1 85 ? 6.576 -8.586 -14.005 1.00 87.06 85 VAL A O 1
ATOM 662 N N . LYS A 1 86 ? 7.147 -8.652 -11.840 1.00 80.88 86 LYS A N 1
ATOM 663 C CA . LYS A 1 86 ? 7.934 -9.886 -11.935 1.00 80.88 86 LYS A CA 1
ATOM 664 C C . LYS A 1 86 ? 7.072 -11.070 -11.531 1.00 80.88 86 LYS A C 1
ATOM 666 O O . LYS A 1 86 ? 6.861 -11.333 -10.352 1.00 80.88 86 LYS A O 1
ATOM 671 N N . THR A 1 87 ? 6.581 -11.793 -12.531 1.00 72.75 87 THR A N 1
ATOM 672 C CA . THR A 1 87 ? 5.841 -13.037 -12.308 1.00 72.75 87 THR A CA 1
ATOM 673 C C . THR A 1 87 ? 6.825 -14.182 -12.073 1.00 72.75 87 THR A C 1
ATOM 675 O O . THR A 1 87 ? 7.848 -14.279 -12.750 1.00 72.75 87 THR A O 1
ATOM 678 N N . SER A 1 88 ? 6.531 -15.071 -11.119 1.00 70.19 88 SER A N 1
ATOM 679 C CA . SER A 1 88 ? 7.347 -16.279 -10.928 1.00 70.19 88 SER A CA 1
ATOM 680 C C . SER A 1 88 ? 7.412 -17.102 -12.220 1.00 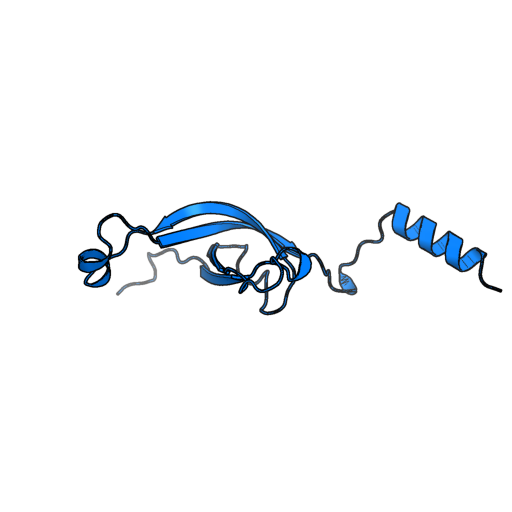70.19 88 SER A C 1
ATOM 682 O O . SER A 1 88 ? 6.420 -17.178 -12.946 1.00 70.19 88 SER A O 1
ATOM 684 N N . TYR A 1 89 ? 8.534 -17.783 -12.470 1.00 64.31 89 TYR A N 1
ATOM 685 C CA . TYR A 1 89 ? 8.728 -18.613 -13.669 1.00 64.31 89 TYR A CA 1
ATOM 686 C C . TYR A 1 89 ? 7.581 -19.606 -13.929 1.00 64.31 89 TYR A C 1
ATOM 688 O O . TYR A 1 89 ? 7.243 -19.860 -15.079 1.00 64.31 89 TYR A O 1
ATOM 696 N N . ALA A 1 90 ? 6.938 -20.122 -12.876 1.00 66.19 90 ALA A N 1
ATOM 697 C CA . ALA A 1 90 ? 5.829 -21.071 -12.988 1.00 66.19 90 ALA A CA 1
ATOM 698 C C . ALA A 1 90 ? 4.516 -20.457 -13.514 1.00 66.19 90 ALA A C 1
ATOM 700 O O . ALA A 1 90 ? 3.662 -21.182 -14.013 1.00 66.19 90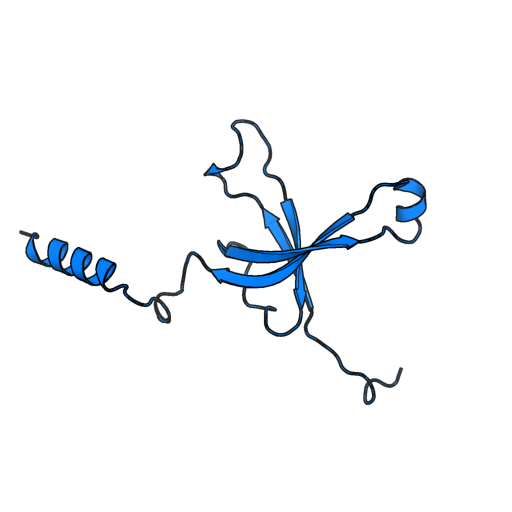 ALA A O 1
ATOM 701 N N . ALA A 1 91 ? 4.342 -19.140 -13.389 1.00 66.38 91 ALA A N 1
ATOM 702 C CA . ALA A 1 91 ? 3.139 -18.417 -13.808 1.00 66.38 91 ALA A CA 1
ATOM 703 C C . ALA A 1 91 ? 3.391 -17.499 -15.017 1.00 66.38 91 ALA A C 1
ATOM 705 O O . ALA A 1 91 ? 2.491 -16.779 -15.445 1.00 66.38 91 ALA A O 1
ATOM 706 N N . HIS A 1 92 ? 4.608 -17.512 -15.571 1.00 71.94 92 HIS A N 1
ATOM 707 C CA . HIS A 1 92 ? 4.959 -16.695 -16.722 1.00 71.94 92 HIS A CA 1
ATOM 708 C C . HIS A 1 92 ? 4.268 -17.230 -17.983 1.00 71.94 92 HIS A C 1
ATOM 710 O O . HIS A 1 92 ? 4.648 -18.261 -18.539 1.00 71.94 92 HIS A O 1
ATOM 716 N N . VAL A 1 93 ? 3.258 -16.506 -18.459 1.00 71.88 93 VAL A N 1
ATOM 717 C CA . VAL A 1 93 ? 2.608 -16.797 -19.738 1.00 71.88 93 VAL A CA 1
ATOM 718 C C . VAL A 1 93 ? 3.457 -16.190 -20.851 1.00 71.88 93 VAL A C 1
ATOM 720 O O . VAL A 1 93 ? 3.640 -14.974 -20.896 1.00 71.88 93 VAL A O 1
ATOM 723 N N . LEU A 1 94 ? 3.983 -17.021 -21.759 1.00 73.62 94 LEU A N 1
ATOM 724 C CA . LEU A 1 94 ? 4.617 -16.503 -22.971 1.00 73.62 94 LEU A CA 1
ATOM 725 C C . LEU A 1 94 ? 3.567 -15.770 -23.803 1.00 73.62 94 LEU A C 1
ATOM 727 O O . LEU A 1 94 ? 2.607 -16.371 -24.290 1.00 73.62 94 LEU A O 1
ATOM 731 N N . THR A 1 95 ? 3.770 -14.472 -23.993 1.00 81.75 95 THR A N 1
ATOM 732 C CA . THR A 1 95 ? 2.989 -13.725 -24.971 1.00 81.75 95 THR A CA 1
ATOM 733 C C . THR A 1 95 ? 3.324 -14.240 -26.377 1.00 81.75 95 THR A C 1
ATOM 735 O O . THR A 1 95 ? 4.463 -14.651 -26.628 1.00 81.75 95 THR A O 1
ATOM 738 N N . PRO A 1 96 ? 2.370 -14.217 -27.325 1.00 80.00 96 PRO A N 1
ATOM 739 C CA . PRO A 1 96 ? 2.636 -14.605 -28.712 1.00 80.00 96 PRO A CA 1
ATOM 740 C C . PRO A 1 96 ? 3.807 -13.826 -29.330 1.00 80.00 96 PRO A C 1
ATOM 742 O O . PRO A 1 96 ? 4.573 -14.368 -30.123 1.00 80.00 96 PRO A O 1
ATOM 745 N N . ASP A 1 97 ? 3.982 -12.568 -28.929 1.00 82.81 97 ASP A N 1
ATOM 746 C CA . ASP A 1 97 ? 5.088 -11.712 -29.366 1.00 82.81 97 ASP A CA 1
ATOM 747 C C . ASP A 1 97 ? 6.421 -12.149 -28.760 1.00 82.81 97 ASP A C 1
ATOM 749 O O . ASP A 1 97 ? 7.412 -12.266 -29.480 1.00 82.81 97 ASP A O 1
ATOM 753 N N . GLY A 1 98 ? 6.429 -12.481 -27.465 1.00 80.75 98 GLY A N 1
ATOM 754 C CA . GLY A 1 98 ? 7.594 -13.051 -26.795 1.00 80.75 98 GLY A CA 1
ATOM 755 C C . GLY A 1 98 ? 8.030 -14.369 -27.432 1.00 80.75 98 GLY A C 1
ATOM 756 O O . GLY A 1 98 ? 9.216 -14.565 -27.677 1.00 80.75 98 GLY A O 1
ATOM 757 N N . ALA A 1 99 ? 7.081 -15.239 -27.791 1.00 83.00 99 ALA A N 1
ATOM 758 C CA . ALA A 1 99 ? 7.374 -16.500 -28.474 1.00 83.00 99 ALA A CA 1
ATOM 759 C C . ALA A 1 99 ? 7.983 -16.282 -29.868 1.00 83.00 99 ALA A C 1
ATOM 761 O O . ALA A 1 99 ? 8.941 -16.957 -30.241 1.00 83.00 99 ALA A O 1
ATOM 762 N N . ARG A 1 100 ? 7.466 -15.309 -30.632 1.00 82.94 100 ARG A N 1
ATOM 763 C CA . ARG A 1 100 ? 8.022 -14.942 -31.944 1.00 82.94 100 ARG A CA 1
ATOM 764 C C . ARG A 1 100 ? 9.445 -14.403 -31.834 1.00 82.94 100 ARG A C 1
ATOM 766 O O . ARG A 1 100 ? 10.300 -14.824 -32.608 1.00 82.94 100 ARG A O 1
ATOM 773 N N . ALA A 1 101 ? 9.705 -13.524 -30.868 1.00 84.56 101 ALA A N 1
ATOM 774 C CA . ALA A 1 101 ? 11.045 -12.999 -30.618 1.00 84.56 101 ALA A CA 1
ATOM 775 C C . ALA A 1 101 ? 12.024 -14.111 -30.207 1.00 84.56 101 ALA A C 1
ATOM 777 O O . ALA A 1 101 ? 13.136 -14.173 -30.728 1.00 84.56 101 ALA A O 1
ATOM 778 N N . LEU A 1 102 ? 11.590 -15.033 -29.340 1.00 84.38 102 LEU A N 1
ATOM 779 C CA . LEU A 1 102 ? 12.404 -16.170 -28.908 1.00 84.38 102 LEU A CA 1
ATOM 780 C C . LEU A 1 102 ? 12.766 -17.089 -30.085 1.00 84.38 102 LEU A C 1
ATOM 782 O O . LEU A 1 102 ? 13.920 -17.481 -30.236 1.00 84.38 102 LEU A O 1
ATOM 786 N N . ASN A 1 103 ? 11.794 -17.375 -30.957 1.00 85.12 103 ASN A N 1
ATOM 787 C CA . ASN A 1 103 ? 12.006 -18.184 -32.157 1.00 85.12 103 ASN A CA 1
ATOM 788 C C . ASN A 1 103 ? 12.939 -17.495 -33.162 1.00 85.12 103 ASN A C 1
ATOM 790 O O . ASN A 1 103 ? 13.772 -18.161 -33.769 1.00 85.12 103 ASN A O 1
ATOM 794 N N . ALA A 1 104 ? 12.835 -16.172 -33.324 1.00 86.06 104 ALA A N 1
ATOM 795 C CA . ALA A 1 104 ? 13.718 -15.411 -34.206 1.00 86.06 104 ALA A CA 1
ATOM 796 C C . ALA A 1 104 ? 15.176 -15.429 -33.718 1.00 86.06 104 ALA A C 1
ATOM 798 O O . ALA A 1 104 ? 16.086 -15.620 -34.519 1.00 86.06 104 ALA A O 1
ATOM 799 N N . ILE A 1 105 ? 15.396 -15.295 -32.406 1.00 86.31 105 ILE A N 1
ATOM 800 C CA . ILE A 1 105 ? 16.731 -15.390 -31.799 1.00 86.31 105 ILE A CA 1
ATOM 801 C C . ILE A 1 105 ? 17.273 -16.820 -31.910 1.00 86.31 105 ILE A C 1
ATOM 803 O O . ILE A 1 105 ? 18.429 -17.007 -32.273 1.00 86.31 105 ILE A O 1
ATOM 807 N N . SER A 1 106 ? 16.434 -17.834 -31.672 1.00 83.62 106 SER A N 1
ATOM 808 C CA . SER A 1 106 ? 16.829 -19.240 -31.820 1.00 83.62 106 SER A CA 1
ATOM 809 C C . SER A 1 106 ? 17.171 -19.626 -33.262 1.00 83.62 106 SER A C 1
ATOM 811 O O . SER A 1 106 ? 17.933 -20.566 -33.457 1.00 83.62 106 SER A O 1
ATOM 813 N N . ALA A 1 107 ? 16.599 -18.947 -34.260 1.00 78.81 107 ALA A N 1
ATOM 814 C CA . ALA A 1 107 ? 16.869 -19.199 -35.675 1.00 78.81 107 ALA A CA 1
ATOM 815 C C . ALA A 1 107 ? 18.094 -18.436 -36.213 1.00 78.81 107 ALA A C 1
ATOM 817 O O . ALA A 1 107 ? 18.575 -18.764 -37.292 1.00 78.81 107 ALA A O 1
ATOM 818 N N . GLY A 1 108 ? 18.573 -17.415 -35.492 1.00 70.56 108 GLY A N 1
ATOM 819 C CA . GLY A 1 108 ? 19.706 -16.572 -35.890 1.00 70.56 108 GLY A CA 1
ATOM 820 C C . GLY A 1 108 ? 21.019 -16.857 -35.153 1.00 70.56 108 GLY A C 1
ATOM 821 O O . GLY A 1 108 ? 21.965 -16.094 -35.324 1.00 70.56 108 GLY A O 1
ATOM 822 N N . GLY A 1 109 ? 21.068 -17.891 -34.308 1.00 59.84 109 GLY A N 1
ATOM 823 C CA . GLY A 1 109 ? 22.277 -18.289 -33.586 1.00 59.84 109 GLY A CA 1
ATOM 824 C C . GLY A 1 109 ? 23.105 -19.312 -34.363 1.00 59.84 109 GLY A C 1
ATOM 825 O O . GLY A 1 109 ? 22.810 -20.502 -34.272 1.00 59.84 109 GLY A O 1
ATOM 826 N N . ASP A 1 110 ? 24.128 -18.828 -35.073 1.00 48.72 110 ASP A N 1
ATOM 827 C CA . ASP A 1 110 ? 25.405 -19.532 -35.279 1.00 48.72 110 ASP A CA 1
ATOM 828 C C . ASP A 1 110 ? 26.389 -19.128 -34.164 1.00 48.72 110 ASP A C 1
ATOM 830 O O . ASP A 1 110 ? 26.370 -17.936 -33.765 1.00 48.72 110 ASP A O 1
#

Secondary structure (DSSP, 8-state):
---TT-----EEEEEEE--GGGSPTTPPPPEEEEEEEGGGTTS--TT--EEEEEEEEEE---THHHHHHTT--EEEEEEEEEEESS--GGG-PPPHHHHHHHHHHHHS--

InterPro domains:
  IPR012340 Nucleic acid-binding, OB-fold [G3DSA:2.40.50.140] (1-88)
  IPR012340 Nucleic acid-binding, OB-fold [SSF50249] (2-79)
  IPR031327 Mini-chromosome maintenance protein [PTHR11630] (3-105)
  IPR033762 MCM OB domain [PF17207] (2-57)

pLDDT: mean 88.4, std 9.46, range [48.72, 97.94]

Organism: NCBI:txid1034604

Foldseek 3Di:
DDPPPDDDKDKDKDKDWDDPVPADPPDDIDIAIEMEIHPCPPVDDPPFDKDFDFDKDWAADDDPRNVP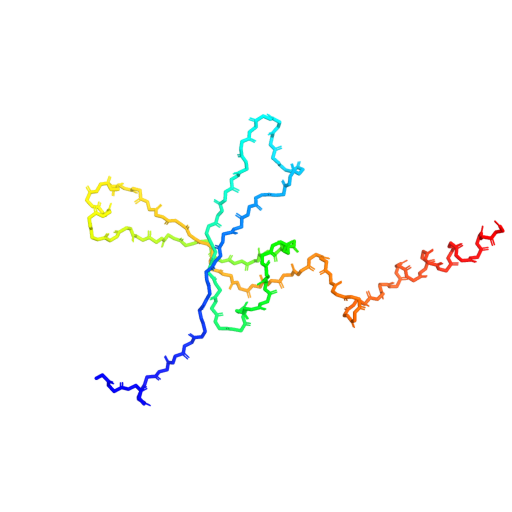QPPDTHIHGYTDDIDTPDDPPVPDDQDPVNVVVVVVVVVPDD